Protein AF-A0A921GEB6-F1 (afdb_monomer)

Nearest PDB structures (foldseek):
  7r81-assembly1_W2  TM=5.568E-01  e=2.342E+00  Neurospora crassa
  8c3a-assembly1_X  TM=5.835E-01  e=2.342E+00  Candida albicans

Structure (mmCIF, N/CA/C/O backbone):
data_AF-A0A921GEB6-F1
#
_entry.id   AF-A0A921GEB6-F1
#
loop_
_atom_site.group_PDB
_atom_site.id
_atom_site.type_symbol
_atom_site.label_atom_id
_atom_site.label_alt_id
_atom_site.label_comp_id
_atom_site.label_asym_id
_atom_site.label_entity_id
_atom_site.label_seq_id
_atom_site.pdbx_PDB_ins_code
_atom_site.Cartn_x
_atom_site.Cartn_y
_atom_site.Cartn_z
_atom_site.occupancy
_atom_site.B_iso_or_equiv
_atom_site.auth_seq_id
_atom_site.auth_comp_id
_atom_site.auth_asym_id
_atom_site.auth_atom_id
_atom_site.pdbx_PDB_model_num
ATOM 1 N N . MET A 1 1 ? 9.454 -7.683 6.925 1.00 44.91 1 MET A N 1
ATOM 2 C CA . MET A 1 1 ? 9.740 -6.231 6.838 1.00 44.91 1 MET A CA 1
ATOM 3 C C . MET A 1 1 ? 8.854 -5.634 5.757 1.00 44.91 1 MET A C 1
ATOM 5 O O . MET A 1 1 ? 8.870 -6.146 4.646 1.00 44.91 1 MET A O 1
ATOM 9 N N . SER A 1 2 ? 8.092 -4.588 6.082 1.00 46.53 2 SER A N 1
ATOM 10 C CA . SER A 1 2 ? 7.154 -3.885 5.187 1.00 46.53 2 SER A CA 1
ATOM 11 C C . SER A 1 2 ? 7.824 -3.167 4.006 1.00 46.53 2 SER A C 1
ATOM 13 O O . SER A 1 2 ? 7.175 -2.929 2.998 1.00 46.53 2 SER A O 1
ATOM 15 N N . ALA A 1 3 ? 9.131 -2.894 4.084 1.00 43.75 3 ALA A N 1
ATOM 16 C CA . ALA A 1 3 ? 9.891 -2.188 3.047 1.00 43.75 3 ALA A CA 1
ATOM 17 C C . ALA A 1 3 ? 10.098 -2.970 1.728 1.00 43.75 3 ALA A C 1
ATOM 19 O O . ALA A 1 3 ? 10.597 -2.400 0.765 1.00 43.75 3 ALA A O 1
ATOM 20 N N . ASN A 1 4 ? 9.725 -4.256 1.667 1.00 50.12 4 ASN A N 1
ATOM 21 C CA . ASN A 1 4 ? 9.855 -5.091 0.462 1.00 50.12 4 ASN A CA 1
ATOM 22 C C . ASN A 1 4 ? 8.547 -5.253 -0.332 1.00 50.12 4 ASN A C 1
ATOM 24 O O . ASN A 1 4 ? 8.546 -5.963 -1.334 1.00 50.12 4 ASN A O 1
ATOM 28 N N . VAL A 1 5 ? 7.436 -4.656 0.113 1.00 50.47 5 VAL A N 1
ATOM 29 C CA . VAL A 1 5 ? 6.114 -4.851 -0.521 1.00 50.47 5 VAL A CA 1
ATOM 30 C C . VAL A 1 5 ? 5.800 -3.752 -1.551 1.00 50.47 5 VAL A C 1
ATOM 32 O O . VAL A 1 5 ? 4.852 -3.870 -2.312 1.00 50.47 5 VAL A O 1
ATOM 35 N N . GLU A 1 6 ? 6.619 -2.703 -1.643 1.00 65.12 6 GLU A N 1
ATOM 36 C CA . GLU A 1 6 ? 6.304 -1.484 -2.404 1.00 65.12 6 GLU A CA 1
ATOM 37 C C . GLU A 1 6 ? 7.557 -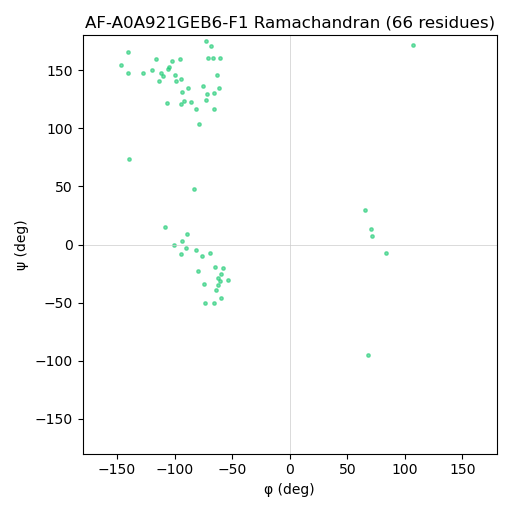0.990 -3.137 1.00 65.12 6 GLU A C 1
ATOM 39 O O . GLU A 1 6 ? 8.231 -0.046 -2.719 1.00 65.12 6 GLU A O 1
ATOM 44 N N . SER A 1 7 ? 7.936 -1.697 -4.202 1.00 66.44 7 SER A N 1
ATOM 45 C CA . SER A 1 7 ? 9.114 -1.375 -5.005 1.00 66.44 7 SER A CA 1
ATOM 46 C C . SER A 1 7 ? 8.728 -0.467 -6.169 1.00 66.44 7 SER A C 1
ATOM 48 O O . SER A 1 7 ? 7.890 -0.801 -6.987 1.00 66.44 7 SER A O 1
ATOM 50 N N . MET A 1 8 ? 9.353 0.699 -6.278 1.00 78.12 8 MET A N 1
ATOM 51 C CA . MET A 1 8 ? 9.162 1.602 -7.421 1.00 78.12 8 MET A CA 1
ATOM 52 C C . MET A 1 8 ? 9.572 0.966 -8.763 1.00 78.12 8 MET A C 1
ATOM 54 O O . MET A 1 8 ? 10.382 0.043 -8.793 1.00 78.12 8 MET A O 1
ATOM 58 N N . PHE A 1 9 ? 9.087 1.498 -9.888 1.00 84.38 9 PHE A N 1
ATOM 59 C CA . PHE A 1 9 ? 9.545 1.122 -11.232 1.00 84.38 9 PHE A CA 1
ATOM 60 C C . PHE A 1 9 ? 10.211 2.301 -11.951 1.00 84.38 9 PHE A C 1
ATOM 62 O O . PHE A 1 9 ? 9.989 3.460 -11.601 1.00 84.38 9 PHE A O 1
ATOM 69 N N . TYR A 1 10 ? 11.030 2.019 -12.965 1.00 85.44 10 TYR A N 1
ATOM 70 C CA . TYR A 1 10 ? 11.693 3.050 -13.767 1.00 85.44 10 TYR A CA 1
ATOM 71 C C . TYR A 1 10 ? 11.876 2.630 -15.228 1.00 85.44 10 TYR A C 1
ATOM 73 O O . TYR A 1 10 ? 11.976 1.447 -15.552 1.00 85.44 10 TYR A O 1
ATOM 81 N N . VAL A 1 11 ? 11.964 3.623 -16.115 1.00 85.19 11 VAL A N 1
ATOM 82 C CA . VAL A 1 11 ? 12.330 3.449 -17.527 1.00 85.19 11 VAL A CA 1
ATOM 83 C C . VAL A 1 11 ? 13.759 3.930 -17.765 1.00 85.19 11 VAL A C 1
ATOM 85 O O . VAL A 1 11 ? 14.227 4.854 -17.105 1.00 85.19 11 VAL A O 1
ATOM 88 N N . ARG A 1 12 ? 14.420 3.362 -18.782 1.00 86.75 12 ARG A N 1
ATOM 89 C CA . ARG A 1 12 ? 15.762 3.755 -19.254 1.00 86.75 12 ARG A CA 1
ATOM 90 C C . ARG A 1 12 ? 16.880 3.449 -18.250 1.00 86.75 12 ARG A C 1
ATOM 92 O O . ARG A 1 12 ? 17.397 2.328 -18.262 1.00 86.75 12 ARG A O 1
ATOM 99 N N . GLU A 1 13 ? 17.263 4.427 -17.438 1.00 84.25 13 GLU A N 1
ATOM 100 C CA . GLU A 1 13 ? 18.439 4.380 -16.571 1.00 84.25 13 GLU A CA 1
ATOM 101 C C . GLU A 1 13 ? 18.064 4.036 -15.136 1.00 84.25 13 GLU A C 1
ATOM 103 O O . GLU A 1 13 ? 17.005 4.421 -14.642 1.00 84.25 13 GLU A O 1
ATOM 108 N N . THR A 1 14 ? 18.953 3.299 -14.474 1.00 85.12 14 THR A N 1
ATOM 109 C CA . THR A 1 14 ? 18.777 2.919 -13.078 1.00 85.12 14 THR A CA 1
ATOM 110 C C . THR A 1 14 ? 18.836 4.165 -12.186 1.00 85.12 14 THR A C 1
ATOM 112 O O . THR A 1 14 ? 19.781 4.945 -12.300 1.00 85.12 14 THR A O 1
ATOM 115 N N . PRO A 1 15 ? 17.863 4.364 -11.283 1.00 83.38 15 PRO A N 1
ATOM 116 C CA . PRO A 1 15 ? 17.846 5.497 -10.368 1.00 83.38 15 PRO A CA 1
ATOM 117 C C . PRO A 1 15 ? 18.998 5.428 -9.358 1.00 83.38 15 PRO A C 1
ATOM 119 O O . PRO A 1 15 ? 19.565 4.367 -9.104 1.00 83.38 15 PRO A O 1
ATOM 122 N N . TRP A 1 16 ? 19.321 6.572 -8.751 1.00 82.88 16 TRP A N 1
ATOM 123 C CA . TRP A 1 16 ? 20.518 6.782 -7.921 1.00 82.88 16 TRP A CA 1
ATOM 124 C C . TRP A 1 16 ? 20.710 5.776 -6.774 1.00 82.88 16 TRP A C 1
ATOM 126 O O . TRP A 1 16 ? 21.842 5.480 -6.408 1.00 82.88 16 TRP A O 1
ATOM 136 N N . HIS A 1 17 ? 19.625 5.239 -6.210 1.00 80.19 17 HIS A N 1
ATOM 137 C CA . HIS A 1 17 ? 19.674 4.263 -5.115 1.00 80.19 17 HIS A CA 1
ATOM 138 C C . HIS A 1 17 ? 19.717 2.800 -5.595 1.00 80.19 17 HIS A C 1
ATOM 140 O O . HIS A 1 17 ? 19.776 1.894 -4.771 1.00 80.19 17 HIS A O 1
ATOM 146 N N . GLY A 1 18 ? 19.643 2.535 -6.903 1.00 81.88 18 GLY A N 1
ATOM 147 C CA . GLY A 1 18 ? 19.764 1.185 -7.466 1.00 81.88 18 GLY A CA 1
ATOM 148 C C . GLY A 1 18 ? 18.587 0.235 -7.209 1.00 81.88 18 GLY A C 1
ATOM 149 O O . GLY A 1 18 ? 18.690 -0.945 -7.530 1.00 81.88 18 GLY A O 1
ATOM 150 N N . LEU A 1 19 ? 17.478 0.715 -6.639 1.00 82.00 19 LEU A N 1
ATOM 151 C CA . LEU A 1 19 ? 16.300 -0.102 -6.311 1.00 82.00 19 LEU A CA 1
ATOM 152 C C . LEU A 1 19 ? 15.187 0.095 -7.344 1.00 82.00 19 LEU A C 1
ATOM 154 O O . LEU A 1 19 ? 15.109 1.131 -8.004 1.00 82.00 19 LEU A O 1
ATOM 158 N N . GLY A 1 20 ?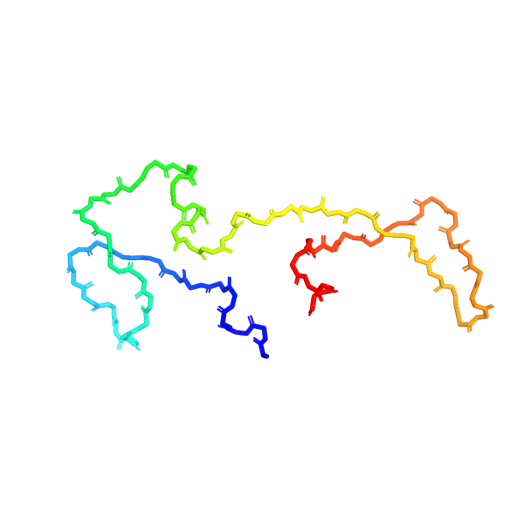 14.290 -0.884 -7.421 1.00 77.62 20 GLY A N 1
ATOM 159 C CA . GLY A 1 20 ? 13.088 -0.833 -8.246 1.00 77.62 20 GLY A CA 1
ATOM 160 C C . GLY A 1 20 ? 13.134 -1.711 -9.496 1.00 77.62 20 GLY A C 1
ATOM 161 O O . GLY A 1 20 ? 14.163 -2.288 -9.847 1.00 77.62 20 GLY A O 1
ATOM 162 N N . THR A 1 21 ? 11.992 -1.813 -10.167 1.00 82.56 21 THR A N 1
ATOM 163 C CA . THR A 1 21 ? 11.782 -2.675 -11.334 1.00 82.56 21 THR A CA 1
ATOM 164 C C . THR A 1 21 ? 12.000 -1.891 -12.625 1.00 82.56 21 THR A C 1
ATOM 166 O O . THR A 1 21 ? 11.310 -0.907 -12.892 1.00 82.56 21 THR A O 1
ATOM 169 N N . LYS A 1 22 ? 12.941 -2.332 -13.465 1.00 86.56 22 LYS A N 1
ATOM 170 C CA . LYS A 1 22 ? 13.116 -1.750 -14.799 1.00 86.56 22 LYS A CA 1
ATOM 171 C C . LYS A 1 22 ? 11.972 -2.188 -15.711 1.00 86.56 22 LYS A C 1
ATOM 173 O O . LYS A 1 22 ? 11.782 -3.385 -15.918 1.00 86.56 22 LYS A O 1
ATOM 178 N N . VAL A 1 23 ? 11.263 -1.232 -16.302 1.00 85.56 23 VAL A N 1
ATOM 179 C CA . VAL A 1 23 ? 10.228 -1.480 -17.315 1.00 85.56 23 VAL A CA 1
ATOM 180 C C . VAL A 1 23 ? 10.676 -0.956 -18.681 1.00 85.56 23 VAL A C 1
ATOM 182 O O . VAL A 1 23 ? 11.440 0.007 -18.784 1.00 85.56 23 VAL A O 1
ATOM 185 N N . MET A 1 24 ? 10.237 -1.629 -19.747 1.00 84.75 24 MET A N 1
ATOM 186 C CA . MET A 1 24 ? 10.696 -1.354 -21.118 1.00 84.75 24 MET A CA 1
ATOM 187 C C . MET A 1 24 ? 10.106 -0.067 -21.705 1.00 84.75 24 MET A C 1
ATOM 189 O O . MET A 1 24 ? 10.777 0.631 -22.462 1.00 84.75 24 MET A O 1
ATOM 193 N N . ALA A 1 25 ? 8.868 0.256 -21.341 1.00 86.69 25 ALA A N 1
ATOM 194 C CA . ALA A 1 25 ? 8.150 1.454 -21.754 1.00 86.69 25 ALA A CA 1
ATOM 195 C C . ALA A 1 25 ? 7.349 2.007 -20.569 1.00 86.69 25 ALA A C 1
ATOM 197 O O . ALA A 1 25 ? 7.189 1.319 -19.562 1.00 86.69 25 ALA A O 1
ATOM 198 N N . ALA A 1 26 ?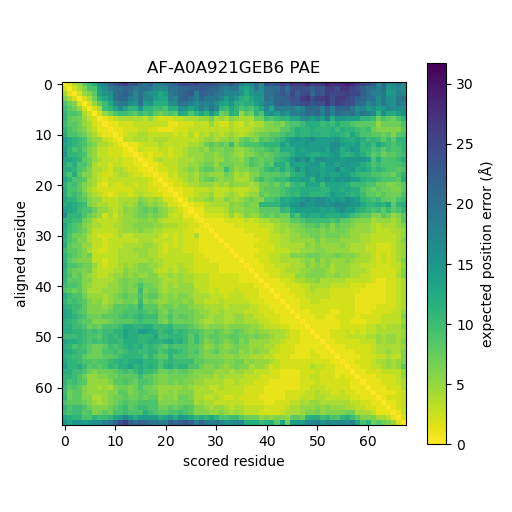 6.874 3.250 -20.681 1.00 85.94 26 ALA A N 1
ATOM 199 C CA . ALA A 1 26 ? 6.018 3.842 -19.660 1.00 85.94 26 ALA A CA 1
ATOM 200 C C . ALA 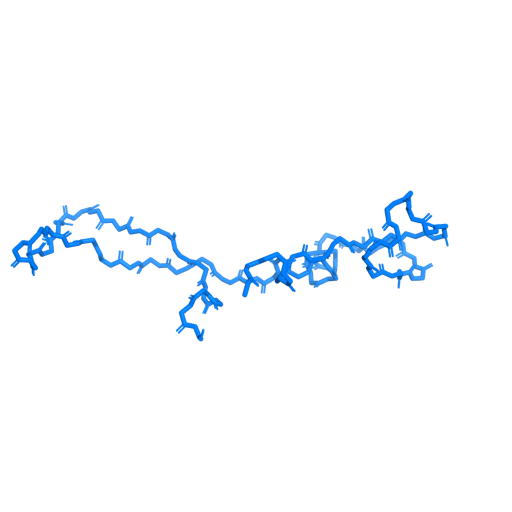A 1 26 ? 4.675 3.083 -19.618 1.00 85.94 26 ALA A C 1
ATOM 202 O O . ALA A 1 26 ? 3.976 3.089 -20.635 1.00 85.94 26 ALA A O 1
ATOM 203 N N . PRO A 1 27 ? 4.337 2.420 -18.497 1.00 87.12 27 PRO A N 1
ATOM 204 C CA . PRO A 1 27 ? 3.085 1.686 -18.364 1.00 87.12 27 PRO A CA 1
ATOM 205 C C . PRO A 1 27 ? 1.895 2.644 -18.269 1.00 87.12 27 PRO A C 1
ATOM 207 O O . PRO A 1 27 ? 2.047 3.813 -17.895 1.00 87.12 27 PRO A O 1
ATOM 210 N N . ASP A 1 28 ? 0.698 2.136 -18.553 1.00 92.88 28 ASP A N 1
ATOM 211 C CA . ASP A 1 28 ? -0.524 2.842 -18.173 1.00 92.88 28 ASP A CA 1
ATOM 212 C C . ASP A 1 28 ? -0.707 2.858 -16.642 1.00 92.88 28 ASP A C 1
ATOM 214 O O . ASP A 1 28 ? 0.024 2.207 -15.892 1.00 92.88 28 ASP A O 1
ATOM 218 N N . SER A 1 29 ? -1.681 3.621 -16.139 1.00 90.31 29 SER A N 1
ATOM 219 C CA . SER A 1 29 ? -1.861 3.783 -14.690 1.00 90.31 29 SER A CA 1
ATOM 220 C C . SER A 1 29 ? -2.140 2.471 -13.950 1.00 90.31 29 SER A C 1
ATOM 222 O O . SER A 1 29 ? -1.750 2.343 -12.791 1.00 90.31 29 SER A O 1
ATOM 224 N N . ARG A 1 30 ? -2.801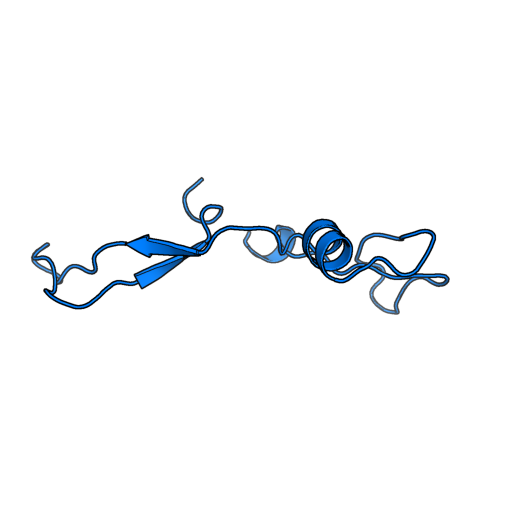 1.494 -14.583 1.00 90.88 30 ARG A N 1
ATOM 225 C CA . ARG A 1 30 ? -3.089 0.200 -13.949 1.00 90.88 30 ARG A CA 1
ATOM 226 C C . ARG A 1 30 ? -1.817 -0.632 -13.864 1.00 90.88 30 ARG A C 1
ATOM 228 O O . ARG A 1 30 ? -1.486 -1.145 -12.798 1.00 90.88 30 ARG A O 1
ATOM 235 N N . GLU A 1 31 ? -1.109 -0.752 -14.978 1.00 89.81 31 GLU A N 1
ATOM 236 C CA . GLU A 1 31 ? 0.150 -1.489 -15.057 1.00 89.81 31 GLU A CA 1
ATOM 237 C C . GLU A 1 31 ? 1.224 -0.872 -14.150 1.00 89.81 31 GLU A C 1
ATOM 239 O O . GLU A 1 31 ? 1.980 -1.603 -13.512 1.00 89.81 31 GLU A O 1
ATOM 244 N N . ALA A 1 32 ? 1.236 0.458 -14.010 1.00 89.25 32 ALA A N 1
ATOM 245 C CA . ALA A 1 32 ? 2.111 1.186 -13.096 1.00 89.25 32 ALA A CA 1
ATOM 246 C C . ALA A 1 32 ? 1.903 0.770 -11.632 1.00 89.25 32 ALA A C 1
ATOM 248 O O . ALA A 1 32 ? 2.875 0.513 -10.925 1.00 89.25 32 ALA A O 1
ATOM 249 N N . LEU A 1 33 ? 0.648 0.671 -11.176 1.00 88.88 33 LEU A N 1
ATOM 250 C CA . LEU A 1 33 ? 0.330 0.246 -9.807 1.00 88.88 33 LEU A CA 1
ATOM 251 C C . LE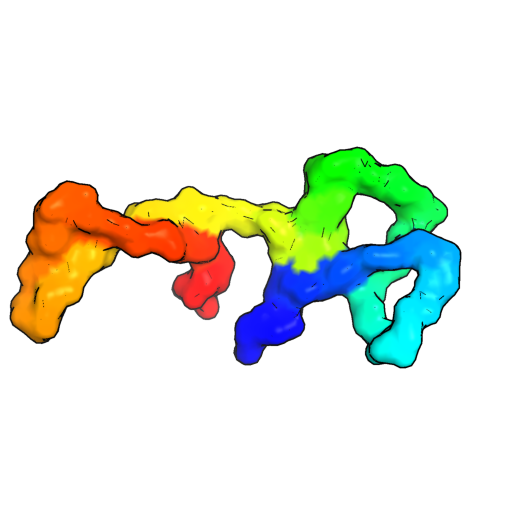U A 1 33 ? 0.774 -1.195 -9.548 1.00 88.88 33 LEU A C 1
ATOM 253 O O . LEU A 1 33 ? 1.305 -1.492 -8.480 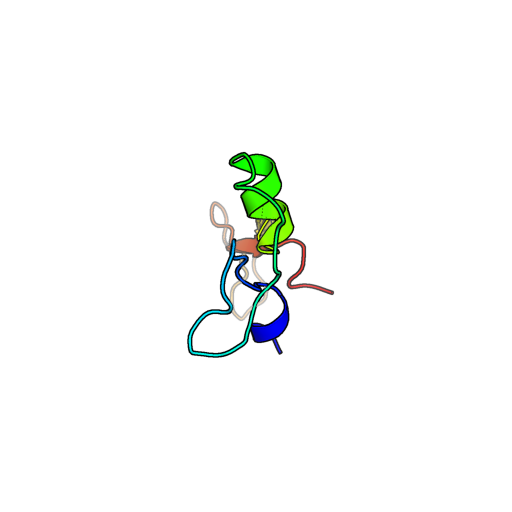1.00 88.88 33 LEU A O 1
ATOM 257 N N . ILE A 1 34 ? 0.607 -2.082 -10.531 1.00 88.25 34 ILE A N 1
ATOM 258 C CA . ILE A 1 34 ? 1.060 -3.475 -10.438 1.00 88.25 34 ILE A CA 1
ATOM 259 C C . ILE A 1 34 ? 2.590 -3.536 -10.379 1.00 88.25 34 ILE A C 1
ATOM 261 O O . ILE A 1 34 ? 3.141 -4.163 -9.476 1.00 88.25 34 ILE A O 1
ATOM 265 N N . ALA A 1 35 ? 3.277 -2.855 -11.300 1.00 85.88 35 ALA A N 1
ATOM 266 C CA . ALA A 1 35 ? 4.737 -2.820 -11.362 1.00 85.88 35 ALA A CA 1
ATOM 267 C C . ALA A 1 35 ? 5.369 -2.193 -10.110 1.00 85.88 35 ALA A C 1
ATOM 269 O O . ALA A 1 35 ? 6.482 -2.566 -9.744 1.00 85.88 35 ALA A O 1
ATOM 270 N N . ALA A 1 36 ? 4.649 -1.271 -9.459 1.00 84.38 36 ALA A N 1
ATOM 271 C CA . ALA A 1 36 ? 5.053 -0.632 -8.213 1.00 84.38 36 ALA A CA 1
ATOM 272 C C . ALA A 1 36 ? 4.779 -1.476 -6.943 1.00 84.38 36 ALA A C 1
ATOM 274 O O . ALA A 1 36 ? 5.075 -1.037 -5.832 1.00 84.38 36 ALA A O 1
ATOM 275 N N . GLY A 1 37 ? 4.1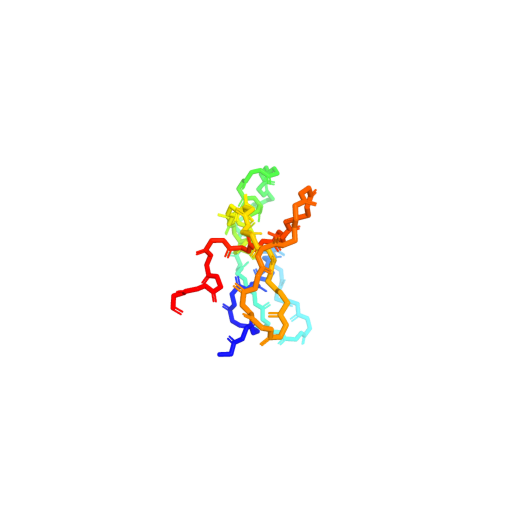32 -2.643 -7.073 1.00 84.75 37 GLY A N 1
ATOM 276 C CA . GLY A 1 37 ? 3.672 -3.438 -5.925 1.00 84.75 37 GLY A CA 1
ATOM 277 C C . GLY A 1 37 ? 2.489 -2.825 -5.158 1.00 84.75 37 GLY A C 1
ATOM 278 O O . GLY A 1 37 ? 2.160 -3.271 -4.065 1.00 84.75 37 GLY A O 1
ATOM 279 N N . LEU A 1 38 ? 1.815 -1.821 -5.725 1.00 87.81 38 LEU A N 1
ATOM 280 C CA . LEU A 1 38 ? 0.722 -1.071 -5.092 1.00 87.81 38 LEU A CA 1
ATOM 281 C C . LEU A 1 38 ? -0.676 -1.617 -5.425 1.00 87.81 38 LEU A C 1
ATOM 283 O O . LEU A 1 38 ? -1.680 -1.042 -5.014 1.00 87.81 38 LEU A O 1
ATOM 287 N N . ASN A 1 39 ? -0.767 -2.714 -6.179 1.00 90.75 39 ASN A N 1
ATOM 288 C CA . ASN A 1 39 ? -2.034 -3.336 -6.577 1.00 90.75 39 ASN A CA 1
ATOM 289 C C . ASN A 1 39 ? -2.608 -4.266 -5.486 1.00 90.75 39 ASN A C 1
ATOM 291 O O . ASN A 1 39 ? -2.958 -5.416 -5.754 1.00 90.75 39 ASN A O 1
ATOM 295 N N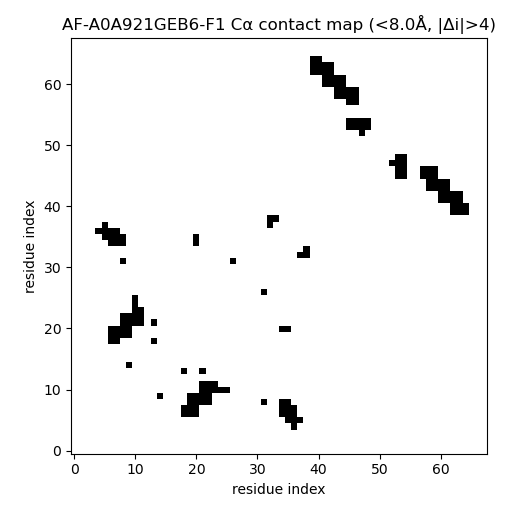 . TRP A 1 40 ? -2.651 -3.779 -4.249 1.00 90.81 40 TRP A N 1
ATOM 296 C CA . TRP A 1 40 ? -3.309 -4.428 -3.114 1.00 90.81 40 TRP A CA 1
ATOM 297 C C . TRP A 1 40 ? -4.729 -3.878 -2.934 1.00 90.81 40 TRP A C 1
ATOM 299 O O . TRP A 1 40 ? -5.059 -2.788 -3.408 1.00 90.81 40 TRP A O 1
ATOM 309 N N . ASN A 1 41 ? -5.586 -4.625 -2.239 1.00 92.12 41 ASN A N 1
ATOM 310 C CA . ASN A 1 41 ? -6.946 -4.176 -1.941 1.00 92.12 41 ASN A CA 1
ATOM 311 C C . ASN A 1 41 ? -7.007 -3.501 -0.570 1.00 92.12 41 ASN A C 1
ATOM 313 O O . ASN A 1 41 ? -6.388 -3.963 0.388 1.00 92.12 41 ASN A O 1
ATOM 317 N N . VAL A 1 42 ? -7.813 -2.441 -0.456 1.00 93.44 42 VAL A N 1
ATOM 318 C CA . VAL A 1 42 ? -8.209 -1.896 0.849 1.00 93.44 42 VAL A CA 1
ATOM 319 C C . VAL A 1 42 ? -9.365 -2.731 1.383 1.00 93.44 42 VAL A C 1
ATOM 321 O O . VAL A 1 42 ? -10.454 -2.727 0.804 1.00 93.44 42 VAL A O 1
ATOM 324 N N . ILE A 1 43 ? -9.153 -3.399 2.510 1.00 95.19 43 ILE A N 1
ATOM 325 C CA . ILE A 1 43 ? -10.209 -4.067 3.269 1.00 95.19 43 ILE A CA 1
ATOM 326 C C . ILE A 1 43 ? -10.531 -3.270 4.530 1.00 95.19 43 ILE A C 1
ATOM 328 O O . ILE A 1 43 ? -9.685 -2.557 5.070 1.00 95.19 43 ILE A O 1
ATOM 332 N N . GLN A 1 44 ? -11.775 -3.376 4.992 1.00 95.44 44 GLN A N 1
ATOM 333 C CA . GLN A 1 44 ? -12.205 -2.726 6.223 1.00 95.44 44 GLN A CA 1
ATOM 334 C C . GLN A 1 44 ? -12.370 -3.750 7.340 1.00 95.44 44 GLN A C 1
ATOM 336 O O . GLN A 1 44 ? -13.200 -4.654 7.233 1.00 95.44 44 GLN A O 1
ATOM 341 N N . GLU A 1 45 ? -11.644 -3.555 8.432 1.00 94.19 45 GLU A N 1
ATOM 342 C CA . GLU A 1 45 ? -11.693 -4.405 9.621 1.00 94.19 45 GLU A CA 1
ATOM 343 C C . GLU A 1 45 ? -12.359 -3.665 10.795 1.00 94.19 45 GLU A C 1
ATOM 345 O O . GLU A 1 45 ? -12.214 -2.445 10.919 1.00 94.19 45 GLU A O 1
ATOM 350 N N . PRO A 1 46 ? -13.114 -4.360 11.664 1.00 95.69 46 PRO A N 1
ATOM 351 C CA . PRO A 1 46 ? -13.641 -3.761 12.887 1.00 95.69 46 PRO A CA 1
ATOM 352 C C . PRO A 1 46 ? -12.513 -3.334 13.836 1.00 95.69 46 PRO A C 1
ATOM 354 O O . PRO A 1 46 ? -11.479 -3.991 13.933 1.00 95.69 46 PRO A O 1
ATOM 357 N N . ILE A 1 47 ? -12.734 -2.233 14.556 1.00 95.94 47 ILE A N 1
ATOM 358 C CA . ILE A 1 47 ? -11.837 -1.755 15.616 1.00 95.94 47 ILE A CA 1
ATOM 359 C C . ILE A 1 47 ? -12.409 -2.194 16.963 1.00 95.94 47 ILE A C 1
ATOM 361 O O . ILE A 1 47 ? -13.624 -2.132 17.155 1.00 95.94 47 ILE A O 1
ATOM 365 N N . TYR A 1 48 ? -11.542 -2.601 17.887 1.00 96.38 48 TYR A N 1
ATOM 366 C CA . TYR A 1 48 ? -11.923 -3.066 19.219 1.00 96.38 48 TYR A CA 1
ATOM 367 C C . TYR A 1 48 ? -11.300 -2.199 20.317 1.00 96.38 48 TYR A C 1
ATOM 369 O O . TYR A 1 48 ? -10.214 -1.644 20.128 1.00 96.38 48 TYR A O 1
ATOM 377 N N . THR A 1 49 ? -11.984 -2.082 21.456 1.00 96.06 49 THR A N 1
ATOM 378 C CA . THR A 1 49 ? -11.422 -1.499 22.684 1.00 96.06 49 THR A CA 1
ATOM 379 C C . THR A 1 49 ? -10.406 -2.445 23.329 1.00 96.06 49 THR A C 1
ATOM 381 O O . THR A 1 49 ? -10.227 -3.589 22.902 1.00 96.06 49 THR A O 1
ATOM 384 N N . THR A 1 50 ? -9.754 -1.986 24.398 1.00 96.38 50 THR A N 1
ATOM 385 C CA . THR A 1 50 ? -8.863 -2.810 25.229 1.00 96.38 50 THR A CA 1
ATOM 386 C C . THR A 1 50 ? -9.571 -4.014 25.855 1.00 96.38 50 THR A C 1
ATOM 388 O O . THR A 1 50 ? -8.938 -5.038 26.098 1.00 96.38 50 THR A O 1
ATOM 391 N N . GLU A 1 51 ? -10.885 -3.928 26.050 1.00 97.31 51 GLU A N 1
ATOM 392 C CA . GLU A 1 51 ? -11.760 -4.974 26.590 1.00 97.31 51 GLU A CA 1
ATOM 393 C C . GLU A 1 51 ? -12.331 -5.894 25.494 1.00 97.31 51 GLU A C 1
ATOM 395 O O . GLU A 1 51 ? -13.188 -6.730 25.773 1.00 97.31 51 GLU A O 1
ATOM 400 N N . ASN A 1 52 ? -11.843 -5.772 24.251 1.00 95.56 52 ASN A N 1
ATOM 401 C CA . ASN A 1 52 ? -12.284 -6.544 23.086 1.00 95.56 52 ASN A CA 1
ATOM 402 C C . ASN A 1 52 ? -13.743 -6.267 22.659 1.00 95.56 52 ASN A C 1
ATOM 404 O O . ASN A 1 52 ? -14.411 -7.125 22.076 1.00 95.56 52 ASN A O 1
ATOM 408 N N . GLU A 1 53 ? -14.241 -5.052 22.900 1.00 96.88 53 GLU A N 1
ATOM 409 C CA . GLU A 1 53 ? -15.567 -4.617 22.450 1.00 96.88 53 GLU A CA 1
ATOM 410 C C . GLU A 1 53 ? -15.481 -3.892 21.096 1.00 96.88 53 GLU A C 1
ATOM 412 O O . GLU A 1 53 ? -14.650 -2.996 20.939 1.00 96.88 53 GLU A O 1
ATOM 417 N N . PRO A 1 54 ? -16.319 -4.225 20.093 1.00 96.50 54 PRO A N 1
ATOM 418 C CA . PRO A 1 54 ? -16.267 -3.566 18.793 1.00 96.50 54 PRO A CA 1
ATOM 419 C C . PRO A 1 54 ? -16.794 -2.126 18.862 1.00 96.50 54 PRO A C 1
ATOM 421 O O . PRO A 1 54 ? -17.921 -1.873 19.299 1.00 96.50 54 PRO A O 1
ATOM 424 N N . ILE A 1 55 ? -16.022 -1.179 18.328 1.00 97.12 55 ILE A N 1
ATOM 425 C CA . ILE A 1 55 ? -16.415 0.229 18.231 1.00 97.12 55 ILE A CA 1
ATOM 426 C C . ILE A 1 55 ? -17.373 0.401 17.046 1.00 97.12 55 ILE A C 1
ATOM 428 O O . ILE A 1 55 ? -16.980 0.410 15.877 1.00 97.12 55 ILE A O 1
ATOM 432 N N . LYS A 1 56 ? -18.668 0.539 17.342 1.00 96.00 56 LYS A N 1
ATOM 433 C CA . LYS A 1 56 ? -19.714 0.656 16.315 1.00 96.00 56 LYS A CA 1
ATOM 434 C C . LYS A 1 56 ? -19.503 1.890 15.438 1.00 96.00 56 LYS A C 1
ATOM 436 O O . LYS A 1 56 ? -19.288 2.987 15.936 1.00 96.00 56 LYS A O 1
ATOM 441 N N . GLY A 1 57 ? -19.630 1.704 14.126 1.00 96.00 57 GLY A N 1
ATOM 442 C CA . GLY A 1 57 ? -19.505 2.778 13.136 1.00 96.00 57 GLY A CA 1
ATOM 443 C C . GLY A 1 57 ? -18.070 3.100 12.713 1.00 96.00 57 GLY A C 1
ATOM 444 O O . GLY A 1 57 ? -17.894 3.829 11.742 1.00 96.00 57 GLY A O 1
ATOM 445 N N . TYR A 1 58 ? -17.059 2.517 13.365 1.00 96.56 58 TYR A N 1
ATOM 446 C CA . TYR A 1 58 ? -15.652 2.727 13.031 1.00 96.56 58 TYR A CA 1
ATOM 447 C C . TYR A 1 58 ? -15.016 1.444 12.496 1.00 96.56 58 TYR A C 1
ATOM 449 O O . TYR A 1 58 ? -15.284 0.341 12.975 1.00 96.56 58 TYR A O 1
ATOM 457 N N . LYS A 1 59 ? -14.166 1.598 11.480 1.00 96.44 59 LYS A N 1
ATOM 458 C CA . LYS A 1 59 ? -13.399 0.513 10.865 1.00 96.44 59 LYS A CA 1
ATOM 459 C C . LYS A 1 59 ? -11.993 0.992 10.530 1.00 96.44 59 LYS A C 1
ATOM 461 O O . LYS A 1 59 ? -11.808 2.159 10.185 1.00 96.44 59 LYS A O 1
ATOM 466 N N . ALA A 1 60 ? -11.024 0.091 10.610 1.00 95.38 60 ALA A N 1
ATOM 467 C CA . ALA A 1 60 ? -9.673 0.319 10.128 1.00 95.38 60 ALA A CA 1
ATOM 468 C C . ALA A 1 60 ? -9.588 -0.082 8.653 1.00 95.38 60 ALA A C 1
ATOM 470 O O . ALA A 1 60 ? -10.076 -1.144 8.271 1.00 95.38 60 ALA A O 1
ATOM 471 N N . ASN A 1 61 ? -8.956 0.756 7.835 1.00 95.44 61 ASN A N 1
ATOM 472 C CA . ASN A 1 61 ? -8.581 0.383 6.477 1.00 95.44 61 ASN A CA 1
ATOM 473 C C . ASN A 1 61 ? -7.223 -0.315 6.539 1.00 95.44 61 ASN A C 1
ATOM 475 O O . ASN A 1 61 ? -6.254 0.263 7.031 1.00 95.44 61 ASN A O 1
ATOM 479 N N . VAL A 1 62 ? -7.167 -1.546 6.048 1.00 93.06 62 VAL A N 1
ATOM 480 C CA . VAL A 1 62 ? -5.969 -2.390 6.060 1.00 93.06 62 VAL A CA 1
ATOM 481 C C . VAL A 1 62 ? -5.719 -2.879 4.638 1.00 93.06 62 VAL A C 1
ATOM 483 O O . VAL A 1 62 ? -6.667 -3.069 3.872 1.00 93.06 62 VAL A O 1
ATOM 486 N N . ARG A 1 63 ? -4.454 -3.061 4.256 1.00 91.88 63 ARG A N 1
ATOM 487 C CA . ARG A 1 63 ? -4.122 -3.723 2.991 1.00 91.88 63 ARG A CA 1
ATOM 488 C C . ARG A 1 63 ? -4.352 -5.219 3.149 1.00 91.88 63 ARG A C 1
ATOM 490 O O . ARG A 1 63 ? -3.927 -5.804 4.145 1.00 91.88 63 ARG A O 1
ATOM 497 N N . ASP A 1 64 ? -4.957 -5.857 2.156 1.00 90.56 64 ASP A N 1
ATOM 498 C CA . ASP A 1 64 ? -5.174 -7.311 2.153 1.00 90.56 64 ASP A CA 1
ATOM 499 C C . ASP A 1 64 ? -3.874 -8.135 2.272 1.00 90.56 64 ASP A C 1
ATOM 501 O O . ASP A 1 64 ? -3.897 -9.294 2.690 1.00 90.56 64 ASP A O 1
ATOM 505 N N . SER A 1 65 ? -2.727 -7.533 1.957 1.00 86.69 65 SER A N 1
ATOM 506 C CA . SER A 1 65 ? -1.397 -8.123 2.110 1.00 86.69 65 SER A CA 1
ATOM 507 C C . SER A 1 65 ? -0.817 -8.084 3.529 1.00 86.69 65 SER A C 1
ATOM 509 O O . SER A 1 65 ? 0.063 -8.888 3.821 1.00 86.69 65 SER A O 1
ATOM 511 N N . ASP A 1 66 ? -1.256 -7.176 4.408 1.00 86.00 66 ASP A N 1
ATOM 512 C CA . ASP A 1 66 ? -0.585 -6.916 5.700 1.00 86.00 66 ASP A CA 1
ATOM 513 C C . ASP A 1 66 ? -0.851 -7.986 6.774 1.00 86.00 66 ASP A C 1
ATOM 515 O O . ASP A 1 66 ? -0.225 -7.980 7.833 1.00 86.00 66 ASP A O 1
ATOM 519 N N . ARG A 1 67 ? -1.787 -8.906 6.519 1.00 72.81 67 ARG A N 1
ATOM 520 C CA . ARG A 1 67 ? -2.225 -9.951 7.461 1.00 72.81 67 ARG A CA 1
ATOM 521 C C . ARG A 1 67 ? -1.763 -11.366 7.073 1.00 72.81 67 ARG A C 1
ATOM 523 O O . ARG A 1 67 ? -2.312 -12.334 7.595 1.00 72.81 67 ARG A O 1
ATOM 530 N N . LYS A 1 68 ? -0.802 -11.492 6.150 1.00 59.78 68 LYS A N 1
ATOM 531 C CA . LYS A 1 68 ? -0.178 -12.768 5.751 1.00 59.78 68 LYS A CA 1
ATOM 532 C C . LYS A 1 68 ? 1.131 -13.033 6.485 1.00 59.78 68 LYS A C 1
ATOM 534 O O . LYS A 1 68 ? 1.847 -12.055 6.791 1.00 59.78 68 LYS A O 1
#

Mean predicted aligned error: 6.93 Å

Sequence (68 aa):
MSANVESMFYVRETPWHGLGTKVMAAPDSREALIAAGLNWNVIQEPIYTTENEPIKGYKANVRDSDRK

Foldseek 3Di:
DVVPQFWAEDEDDQDPVNTAHYDDDDDDPVVRCVRRSNPWDWDWAFDADPVRHTDPPDTDTDTPPPVD

Solvent-accessible surface area (backbone atoms only — not comparable to full-atom values): 4433 Å² total; per-residue (Å²): 122,80,85,77,55,59,41,50,59,44,57,94,64,82,52,96,83,72,68,54,42,82,39,95,60,88,64,56,78,67,56,41,33,50,58,23,46,60,72,63,50,82,41,79,40,82,38,62,50,99,86,70,46,72,45,83,98,48,64,46,80,42,53,67,69,79,83,112

Radius of gyration: 17.4 Å; Cα contacts (8 Å, |Δi|>4): 81; chains: 1; bounding box: 40×20×48 Å

Secondary structure (DSSP, 8-state):
-GGGS---EEESSPPTT--SEEESSPPPHHHHHHHTT--PPEEEEEEE-TTS-EEEEEEEEEETTTT-

Organism: NCBI:txid29348

pLDDT: mean 85.13, std 13.14, range [43.75, 97.31]